Protein AF-A0AAP4EYR2-F1 (afdb_monomer_lite)

InterPro domains:
  IPR016032 Signal transduction response regulator, C-terminal effector [SSF46894] (3-68)
  IPR036388 Winged helix-like DNA-binding domain superfamily [G3DSA:1.10.10.10] (1-72)

Organism: NCBI:txid3044208

Secondary structure (DSSP, 8-state):
--HHHHHHHHHHHTTS-HHHHHHHHHHHHHHHHT---HHHHHHHTTS--SSSS--HHHHHHHHHHHHHHHHHH--

Sequence (75 aa):
MNMNEIIREVARRYNTTPEKVYAEMQIAIDAALMNKDPEIQKEWAKVPFSGERPAPEDVIIYLADKLNKLRNTVS

Radius of gyration: 14.06 Å; chains: 1; bounding box: 32×31×33 Å

pLDDT: mean 94.66, std 5.75, range [60.84, 98.5]

Structure (mmCIF, N/CA/C/O backbone):
data_AF-A0AAP4EYR2-F1
#
_entry.id   AF-A0AAP4EYR2-F1
#
loop_
_atom_site.group_PDB
_atom_site.id
_atom_site.type_symbol
_atom_site.label_atom_id
_atom_site.label_alt_id
_atom_site.label_comp_id
_atom_site.label_asym_id
_atom_site.label_entity_id
_atom_site.label_seq_id
_atom_site.pdbx_PDB_ins_code
_atom_site.Cartn_x
_atom_site.Cartn_y
_atom_site.Cartn_z
_atom_site.occupancy
_atom_site.B_iso_or_equiv
_atom_site.auth_seq_id
_atom_site.auth_comp_id
_atom_site.auth_asym_id
_atom_site.auth_atom_id
_atom_site.pdbx_PDB_model_num
ATOM 1 N N . MET A 1 1 ? 11.319 -9.032 7.009 1.00 75.44 1 MET A N 1
ATOM 2 C CA . MET A 1 1 ? 11.525 -8.510 5.646 1.00 75.44 1 MET A CA 1
ATOM 3 C C . MET A 1 1 ? 11.132 -7.046 5.633 1.00 75.44 1 MET A C 1
ATOM 5 O O . MET A 1 1 ? 10.101 -6.722 6.213 1.00 75.44 1 MET A O 1
ATOM 9 N N . ASN A 1 2 ? 11.945 -6.181 5.035 1.00 90.19 2 ASN A N 1
ATOM 10 C CA . ASN A 1 2 ? 11.583 -4.788 4.762 1.00 90.19 2 ASN A CA 1
ATOM 11 C C . ASN A 1 2 ? 10.807 -4.675 3.432 1.00 90.19 2 ASN A C 1
ATOM 13 O O . ASN A 1 2 ? 10.734 -5.635 2.663 1.00 90.19 2 ASN A O 1
ATOM 17 N N . MET A 1 3 ? 10.222 -3.506 3.158 1.00 91.44 3 MET A N 1
ATOM 18 C CA . MET A 1 3 ? 9.391 -3.284 1.967 1.00 91.44 3 MET A CA 1
ATOM 19 C C . MET A 1 3 ? 10.123 -3.625 0.659 1.00 91.44 3 MET A C 1
ATOM 21 O O . MET A 1 3 ? 9.591 -4.340 -0.187 1.00 91.44 3 MET A O 1
ATOM 25 N N . ASN A 1 4 ? 11.379 -3.196 0.519 1.00 94.62 4 ASN A N 1
ATOM 26 C CA . ASN A 1 4 ? 12.176 -3.453 -0.682 1.00 94.62 4 ASN A CA 1
ATOM 27 C C . ASN A 1 4 ? 12.401 -4.952 -0.925 1.00 94.62 4 ASN A C 1
ATOM 29 O O . ASN A 1 4 ? 12.374 -5.405 -2.068 1.00 94.62 4 ASN A O 1
ATOM 33 N N . GLU A 1 5 ? 12.604 -5.736 0.135 1.00 95.94 5 GLU A N 1
ATOM 34 C CA . GLU A 1 5 ? 12.731 -7.195 0.043 1.00 95.94 5 GLU A CA 1
ATOM 35 C C . GLU A 1 5 ? 11.422 -7.853 -0.404 1.00 95.94 5 GLU A C 1
ATOM 37 O O . GLU A 1 5 ? 11.446 -8.755 -1.240 1.00 95.94 5 GLU A O 1
ATOM 42 N N . ILE A 1 6 ? 10.281 -7.381 0.110 1.00 94.50 6 ILE A N 1
ATOM 43 C CA . ILE A 1 6 ? 8.952 -7.884 -0.268 1.00 94.50 6 ILE A CA 1
ATOM 44 C C . ILE A 1 6 ? 8.684 -7.600 -1.747 1.00 94.50 6 ILE A C 1
ATOM 46 O O . ILE A 1 6 ? 8.354 -8.517 -2.499 1.00 94.50 6 ILE A O 1
ATOM 50 N N . ILE A 1 7 ? 8.888 -6.355 -2.182 1.00 96.69 7 ILE A N 1
ATOM 51 C CA . ILE A 1 7 ? 8.674 -5.937 -3.571 1.00 96.69 7 ILE A CA 1
ATOM 52 C C . ILE A 1 7 ? 9.555 -6.757 -4.523 1.00 96.69 7 ILE A C 1
ATOM 54 O O . ILE A 1 7 ? 9.067 -7.248 -5.541 1.00 96.69 7 ILE A O 1
ATOM 58 N N . ARG A 1 8 ? 10.843 -6.943 -4.202 1.00 97.81 8 ARG A N 1
ATOM 59 C CA . ARG A 1 8 ? 11.762 -7.739 -5.035 1.00 97.81 8 ARG A CA 1
ATOM 60 C C . ARG A 1 8 ? 11.337 -9.197 -5.139 1.00 97.81 8 ARG A C 1
ATOM 62 O O . ARG A 1 8 ? 11.430 -9.776 -6.218 1.00 97.81 8 ARG A O 1
ATOM 69 N N . GLU A 1 9 ? 10.860 -9.788 -4.049 1.00 97.50 9 GLU A N 1
ATOM 70 C CA . GLU A 1 9 ? 10.387 -11.171 -4.061 1.00 97.50 9 GLU A CA 1
ATOM 71 C C . GLU A 1 9 ? 9.115 -11.327 -4.906 1.00 97.50 9 GLU A C 1
ATOM 73 O O . GLU A 1 9 ? 9.012 -12.272 -5.689 1.00 97.50 9 GLU A O 1
ATOM 78 N N . VAL A 1 10 ? 8.175 -10.380 -4.822 1.00 97.19 10 VAL A N 1
ATOM 79 C CA . VAL A 1 10 ? 6.998 -10.338 -5.706 1.00 97.19 10 VAL A CA 1
ATOM 80 C C . VAL A 1 10 ? 7.440 -10.188 -7.162 1.00 97.19 10 VAL A C 1
ATOM 82 O O . VAL A 1 10 ? 7.032 -10.978 -8.011 1.00 97.19 10 VAL A O 1
ATOM 85 N N . ALA A 1 11 ? 8.338 -9.245 -7.450 1.00 98.38 11 ALA A N 1
ATOM 86 C CA . ALA A 1 11 ? 8.846 -9.017 -8.798 1.00 98.38 11 ALA A CA 1
ATOM 87 C C . ALA A 1 11 ? 9.470 -10.285 -9.401 1.00 98.38 11 ALA A C 1
ATOM 89 O O . ALA A 1 11 ? 9.144 -10.669 -10.525 1.00 98.38 11 ALA A O 1
ATOM 90 N N . ARG A 1 12 ? 10.288 -10.992 -8.612 1.00 98.38 12 ARG A N 1
ATOM 91 C CA . ARG A 1 12 ? 10.903 -12.268 -8.993 1.00 98.38 12 ARG A CA 1
ATOM 92 C C . ARG A 1 12 ?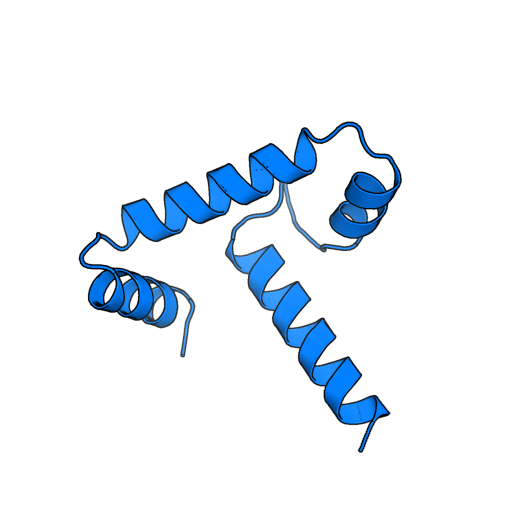 9.862 -13.352 -9.281 1.00 98.38 12 ARG A C 1
ATOM 94 O O . ARG A 1 12 ? 9.989 -14.058 -10.276 1.00 98.38 12 ARG A O 1
ATOM 101 N N . ARG A 1 13 ? 8.840 -13.497 -8.429 1.00 98.25 13 ARG A N 1
ATOM 102 C CA . ARG A 1 13 ? 7.785 -14.517 -8.590 1.00 98.25 13 ARG A CA 1
ATOM 103 C C . ARG A 1 13 ? 6.952 -14.316 -9.849 1.00 98.25 13 ARG A C 1
ATOM 105 O O . ARG A 1 13 ? 6.574 -15.298 -10.477 1.00 98.25 13 ARG A O 1
ATOM 112 N N . TYR A 1 14 ? 6.683 -13.065 -10.208 1.00 97.50 14 TYR A N 1
ATOM 113 C CA . TYR A 1 14 ? 5.826 -12.714 -11.341 1.00 97.50 14 TYR A CA 1
ATOM 114 C C . TYR A 1 14 ? 6.610 -12.274 -12.585 1.00 97.50 14 TYR A C 1
ATOM 116 O O . TYR A 1 14 ? 6.023 -11.705 -13.502 1.00 97.50 14 TYR A O 1
ATOM 124 N N . ASN A 1 15 ? 7.924 -12.536 -12.631 1.00 97.88 15 ASN A N 1
ATOM 125 C CA . ASN A 1 15 ? 8.810 -12.196 -13.750 1.00 97.88 15 ASN A CA 1
ATOM 126 C C . ASN A 1 15 ? 8.637 -10.741 -14.238 1.00 97.88 15 ASN A C 1
ATOM 128 O O . ASN A 1 15 ? 8.496 -10.462 -15.429 1.00 97.88 15 ASN A O 1
ATOM 132 N N . THR A 1 16 ? 8.611 -9.814 -13.283 1.00 98.06 16 THR A N 1
ATOM 133 C CA . THR A 1 16 ? 8.479 -8.369 -13.498 1.00 98.06 16 THR A CA 1
ATOM 134 C C . THR A 1 16 ? 9.584 -7.626 -12.737 1.00 98.06 16 THR A C 1
ATOM 136 O O . THR A 1 16 ? 10.508 -8.251 -12.215 1.00 98.06 16 THR A O 1
ATOM 139 N N . THR A 1 17 ? 9.535 -6.295 -12.685 1.00 98.50 17 THR A N 1
ATOM 140 C CA . THR A 1 17 ? 10.526 -5.481 -11.962 1.00 98.50 17 THR A CA 1
ATOM 141 C C . THR A 1 17 ? 9.952 -4.914 -10.660 1.00 98.50 17 THR A C 1
ATOM 143 O O . THR A 1 17 ? 8.735 -4.727 -10.563 1.00 98.50 17 THR A O 1
ATOM 146 N N . PRO A 1 18 ? 10.793 -4.624 -9.650 1.00 98.25 18 PRO A N 1
ATOM 147 C CA . PRO A 1 18 ? 10.345 -3.992 -8.411 1.00 98.25 18 PRO A CA 1
ATOM 148 C C . PRO A 1 18 ? 9.581 -2.682 -8.634 1.00 98.25 18 PRO A C 1
ATOM 150 O O . PRO A 1 18 ? 8.575 -2.428 -7.977 1.0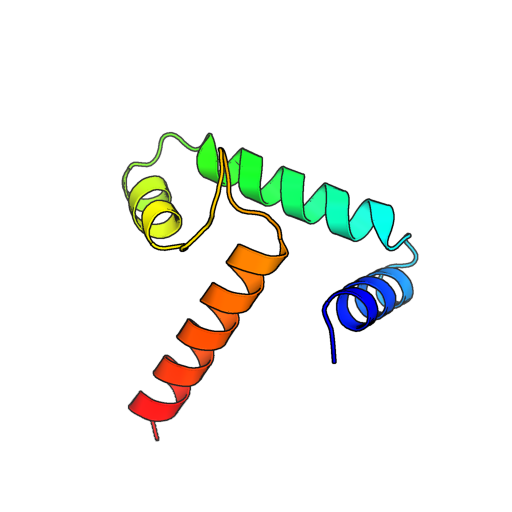0 98.25 18 PRO A O 1
ATOM 153 N N . GLU A 1 19 ? 10.016 -1.883 -9.607 1.00 98.38 19 GLU A N 1
ATOM 154 C CA . GLU A 1 19 ? 9.402 -0.602 -9.961 1.00 98.38 19 GLU A CA 1
ATOM 155 C C . GLU A 1 19 ? 7.987 -0.806 -10.502 1.00 98.38 19 GLU A C 1
ATOM 157 O O . GLU A 1 19 ? 7.071 -0.086 -10.113 1.00 98.38 19 GLU A O 1
ATOM 162 N N . LYS A 1 20 ? 7.783 -1.824 -11.351 1.00 98.38 20 LYS A N 1
ATOM 163 C CA . LYS A 1 20 ? 6.449 -2.179 -11.846 1.00 98.38 20 LYS A CA 1
ATOM 164 C C . LYS A 1 20 ? 5.543 -2.655 -10.720 1.00 98.38 20 LYS A C 1
ATOM 166 O O . LYS A 1 20 ? 4.400 -2.233 -10.660 1.00 98.38 20 LYS A O 1
ATOM 171 N N . VAL A 1 21 ? 6.048 -3.487 -9.809 1.00 98.38 21 VAL A N 1
ATOM 172 C CA . VAL A 1 21 ? 5.261 -3.933 -8.647 1.00 98.38 21 VAL A CA 1
ATOM 173 C C . VAL A 1 21 ? 4.810 -2.735 -7.811 1.00 98.38 21 VAL A C 1
ATOM 175 O O . VAL A 1 21 ? 3.638 -2.648 -7.459 1.00 98.38 21 VAL A O 1
ATOM 178 N N . TYR A 1 22 ? 5.711 -1.791 -7.534 1.00 98.12 22 TYR A N 1
ATOM 179 C CA . TYR A 1 22 ? 5.368 -0.575 -6.797 1.00 98.12 22 TYR A CA 1
ATOM 180 C C . TYR A 1 22 ? 4.338 0.290 -7.532 1.00 98.12 22 TYR A C 1
ATOM 182 O O . TYR A 1 22 ? 3.348 0.711 -6.936 1.00 98.12 22 TYR A O 1
ATOM 190 N N . ALA A 1 23 ? 4.537 0.510 -8.834 1.00 98.19 23 ALA A N 1
ATOM 191 C CA . ALA A 1 23 ? 3.632 1.303 -9.658 1.00 98.19 23 ALA A CA 1
ATOM 192 C C . ALA A 1 23 ? 2.219 0.699 -9.718 1.00 98.19 23 ALA A C 1
ATOM 194 O O . ALA A 1 23 ? 1.242 1.418 -9.533 1.00 98.19 23 ALA A O 1
ATOM 195 N N . GLU A 1 24 ? 2.103 -0.618 -9.905 1.00 98.25 24 GLU A N 1
ATOM 196 C CA . GLU A 1 24 ? 0.812 -1.317 -9.929 1.00 98.25 24 GLU A CA 1
ATOM 197 C C . GLU A 1 24 ? 0.088 -1.240 -8.577 1.00 98.25 24 GLU A C 1
ATOM 199 O O . GLU A 1 24 ? -1.128 -1.056 -8.536 1.00 98.25 24 GLU A O 1
ATOM 204 N N . MET A 1 25 ? 0.820 -1.305 -7.456 1.00 97.62 25 MET A N 1
ATOM 205 C CA . MET A 1 25 ? 0.223 -1.071 -6.136 1.00 97.62 25 MET A CA 1
ATOM 206 C C . MET A 1 25 ? -0.350 0.344 -6.025 1.00 97.62 25 MET A C 1
ATOM 208 O O . MET A 1 25 ? -1.484 0.497 -5.575 1.00 97.62 25 MET A O 1
ATOM 212 N N . GLN A 1 26 ? 0.383 1.369 -6.474 1.00 97.88 26 GLN A N 1
ATOM 213 C CA . GLN A 1 26 ? -0.127 2.742 -6.453 1.00 97.88 26 GLN A CA 1
ATOM 214 C C . GLN A 1 26 ? -1.350 2.917 -7.366 1.00 97.88 26 GLN A C 1
ATOM 216 O O . GLN A 1 26 ? -2.313 3.559 -6.962 1.00 97.88 26 GLN A O 1
ATOM 221 N N . ILE A 1 27 ? -1.359 2.306 -8.556 1.00 98.19 27 ILE A N 1
ATOM 222 C CA . ILE A 1 27 ? -2.513 2.336 -9.472 1.00 98.19 27 ILE A CA 1
ATOM 223 C C . ILE A 1 27 ? -3.749 1.713 -8.813 1.00 98.19 27 ILE A C 1
ATOM 225 O O . ILE A 1 27 ? -4.843 2.271 -8.899 1.00 98.19 27 ILE A O 1
ATOM 229 N N . ALA A 1 28 ? -3.591 0.576 -8.132 1.00 97.31 28 ALA A N 1
ATOM 230 C CA . ALA A 1 28 ? -4.692 -0.078 -7.432 1.00 97.31 28 ALA A CA 1
ATOM 231 C C . ALA A 1 28 ? -5.240 0.781 -6.278 1.00 97.31 28 ALA A C 1
ATOM 233 O O . ALA A 1 28 ? -6.455 0.856 -6.088 1.00 97.31 28 ALA A O 1
ATOM 234 N N . ILE A 1 29 ? -4.355 1.452 -5.538 1.00 97.38 29 ILE A N 1
ATOM 235 C CA . ILE A 1 29 ? -4.722 2.401 -4.479 1.00 97.38 29 ILE A CA 1
ATOM 236 C C . ILE A 1 29 ? -5.498 3.583 -5.067 1.00 97.38 29 ILE A C 1
ATOM 238 O O . ILE A 1 29 ? -6.590 3.899 -4.598 1.00 97.38 29 ILE A O 1
ATOM 242 N N . ASP A 1 30 ? -4.980 4.197 -6.129 1.00 96.69 30 ASP A N 1
ATOM 243 C CA . ASP A 1 30 ? -5.613 5.334 -6.796 1.00 96.69 30 ASP A CA 1
ATOM 244 C C . ASP A 1 30 ? -7.008 4.965 -7.322 1.00 96.69 30 ASP A C 1
ATOM 246 O O . ASP A 1 30 ? -7.978 5.691 -7.101 1.00 96.69 30 ASP A O 1
ATOM 250 N N . ALA A 1 31 ? -7.139 3.794 -7.951 1.00 96.50 31 ALA A N 1
ATOM 251 C CA . ALA A 1 31 ? -8.417 3.286 -8.436 1.00 96.50 31 ALA A CA 1
ATOM 252 C C . ALA A 1 31 ? -9.431 3.083 -7.300 1.00 96.50 31 ALA A C 1
ATOM 254 O O . ALA A 1 31 ? -10.619 3.369 -7.469 1.00 96.50 31 ALA A O 1
ATOM 255 N N . ALA A 1 32 ? -8.976 2.618 -6.135 1.00 95.12 32 ALA A N 1
ATOM 256 C CA . ALA A 1 32 ? -9.837 2.455 -4.976 1.00 95.12 32 ALA A CA 1
ATOM 257 C C . ALA A 1 32 ? -10.297 3.802 -4.396 1.00 95.12 32 ALA A C 1
ATOM 259 O O . ALA A 1 32 ? -11.476 3.951 -4.077 1.00 95.12 32 ALA A O 1
ATOM 260 N N . LEU A 1 33 ? -9.412 4.803 -4.344 1.00 94.12 33 LEU A N 1
ATOM 261 C CA . LEU A 1 33 ? -9.746 6.167 -3.911 1.00 94.12 33 LEU A CA 1
ATOM 262 C C . LEU A 1 33 ? -10.676 6.895 -4.889 1.00 94.12 33 LEU A C 1
ATOM 264 O O . LEU A 1 33 ? -11.436 7.766 -4.479 1.00 94.12 33 LEU A O 1
ATOM 268 N N . MET A 1 34 ? -10.656 6.539 -6.174 1.00 95.56 34 MET A N 1
ATOM 269 C CA . MET A 1 34 ? -11.572 7.086 -7.182 1.00 95.56 34 MET A CA 1
ATOM 270 C C . MET A 1 34 ? -12.936 6.377 -7.221 1.00 95.56 34 MET A C 1
ATOM 272 O O . MET A 1 34 ? -13.836 6.805 -7.952 1.00 95.56 34 MET A O 1
ATOM 276 N N . ASN A 1 35 ? -13.114 5.292 -6.463 1.00 96.44 35 ASN A N 1
ATOM 277 C CA . ASN A 1 35 ? -14.354 4.527 -6.467 1.00 96.44 35 ASN A CA 1
ATOM 278 C C . ASN A 1 35 ? -15.501 5.327 -5.822 1.00 96.44 35 ASN A C 1
ATOM 280 O O . ASN A 1 35 ? -15.360 5.854 -4.725 1.00 96.44 35 ASN A O 1
ATOM 284 N N . LYS A 1 36 ? -16.657 5.417 -6.486 1.00 95.69 36 LYS A N 1
ATOM 285 C CA . LYS A 1 36 ? -17.801 6.212 -6.002 1.00 95.69 36 LYS A CA 1
ATOM 286 C C . LYS A 1 36 ? -18.656 5.505 -4.949 1.00 95.69 36 LYS A C 1
ATOM 288 O O . LYS A 1 36 ? -19.576 6.127 -4.424 1.00 95.69 36 LYS A O 1
ATOM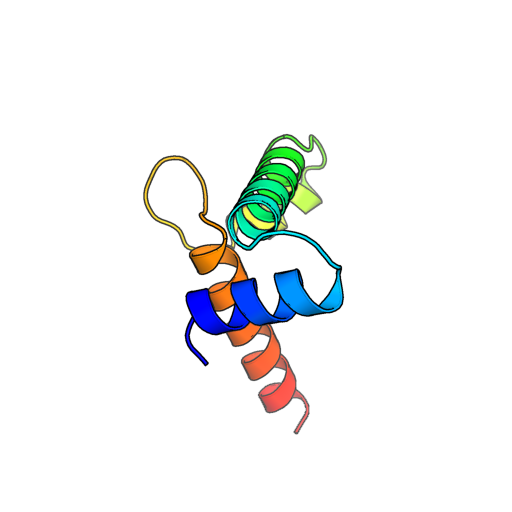 293 N N . ASP A 1 37 ? -18.393 4.233 -4.667 1.00 98.00 37 ASP A N 1
ATOM 294 C CA . ASP A 1 37 ? -19.112 3.479 -3.644 1.00 98.00 37 ASP A CA 1
ATOM 295 C C . ASP A 1 37 ? -18.780 4.025 -2.236 1.00 98.00 37 ASP A C 1
ATOM 297 O O . ASP A 1 37 ? -17.612 3.989 -1.824 1.00 98.00 37 ASP A O 1
ATOM 301 N N . PRO A 1 38 ? -19.778 4.527 -1.481 1.00 96.31 38 PRO A N 1
ATOM 302 C CA . PRO A 1 38 ? -19.563 5.073 -0.144 1.00 96.31 38 PRO A CA 1
ATOM 303 C C . PRO A 1 38 ? -18.958 4.073 0.846 1.00 96.31 38 PRO A C 1
ATOM 305 O O . PRO A 1 38 ? -18.181 4.476 1.714 1.00 96.31 38 PRO A O 1
ATOM 308 N N . GLU A 1 39 ? -19.273 2.781 0.725 1.00 96.75 39 GLU A N 1
ATOM 309 C CA . GLU A 1 39 ? -18.732 1.762 1.627 1.00 96.75 39 GLU A CA 1
ATOM 310 C C . GLU A 1 39 ? -17.253 1.498 1.328 1.00 96.75 39 GLU A C 1
ATOM 312 O O . GLU A 1 39 ? -16.451 1.349 2.252 1.00 96.75 39 GLU A O 1
ATOM 317 N N . ILE A 1 40 ? -16.853 1.548 0.053 1.00 94.62 40 ILE A N 1
ATOM 318 C CA . ILE A 1 40 ? -15.438 1.460 -0.335 1.00 94.62 40 ILE A CA 1
ATOM 319 C C . ILE A 1 40 ? -14.676 2.674 0.204 1.00 94.62 40 ILE A C 1
ATOM 321 O O . ILE A 1 40 ? -13.654 2.505 0.869 1.00 94.62 40 ILE A O 1
ATOM 325 N N . GLN A 1 41 ? -15.198 3.887 0.010 1.00 95.50 41 GLN A N 1
ATOM 326 C CA . GLN A 1 41 ? -14.579 5.111 0.533 1.00 95.50 41 GLN A CA 1
ATOM 327 C C . GLN A 1 41 ? -14.396 5.069 2.051 1.00 95.50 41 GLN A C 1
ATOM 329 O O . GLN A 1 41 ? -13.330 5.399 2.572 1.00 95.50 41 GLN A O 1
ATOM 334 N N . LYS A 1 42 ? -15.418 4.605 2.774 1.00 96.12 42 LYS A N 1
ATOM 335 C CA . LYS A 1 42 ? -15.382 4.480 4.232 1.00 96.12 42 LYS A CA 1
ATOM 336 C C . LYS A 1 42 ? -14.334 3.482 4.715 1.00 96.12 42 LYS A C 1
ATOM 338 O O . LYS A 1 42 ? -13.717 3.720 5.752 1.00 96.12 42 LYS A O 1
ATOM 343 N N . GLU A 1 43 ? -14.129 2.370 4.011 1.00 95.06 43 GLU A N 1
ATOM 344 C CA . GLU A 1 43 ? -13.063 1.429 4.365 1.00 95.06 43 GLU A CA 1
ATOM 345 C C . GLU A 1 43 ? -11.673 2.014 4.095 1.00 95.06 43 GLU A C 1
ATOM 347 O O . GLU A 1 43 ? -10.795 1.898 4.951 1.00 95.06 43 GLU A O 1
ATOM 352 N N . TRP A 1 44 ? -11.478 2.688 2.961 1.00 94.94 44 TRP A N 1
ATOM 353 C CA . TRP A 1 44 ? -10.187 3.285 2.604 1.00 94.94 44 TRP A CA 1
ATOM 354 C C . TRP A 1 44 ? -9.815 4.492 3.473 1.00 94.94 44 TRP A C 1
ATOM 356 O O . TRP A 1 44 ? -8.642 4.665 3.798 1.00 94.94 44 TRP A O 1
ATOM 366 N N . ALA A 1 45 ? -10.799 5.244 3.975 1.00 94.19 45 ALA A N 1
ATOM 367 C CA . ALA A 1 45 ? -10.587 6.328 4.938 1.00 94.19 45 ALA A CA 1
ATOM 368 C C . ALA A 1 45 ? -9.996 5.866 6.288 1.00 94.19 45 ALA A C 1
ATOM 370 O O . 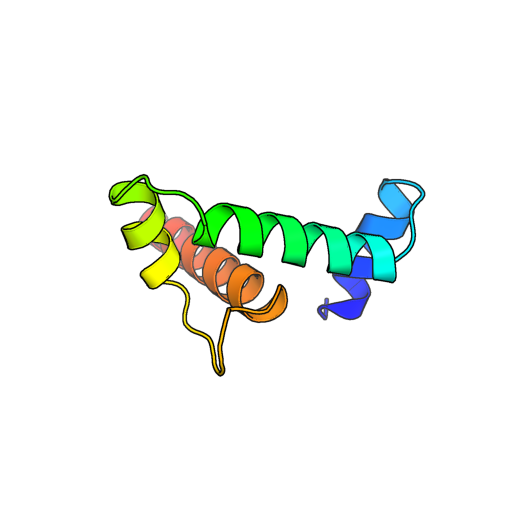ALA A 1 45 ? -9.561 6.693 7.087 1.00 94.19 45 ALA A O 1
ATOM 371 N N . LYS A 1 46 ? -9.982 4.555 6.574 1.00 96.06 46 LYS A N 1
ATOM 372 C CA . LYS A 1 46 ? -9.393 3.995 7.803 1.00 96.06 46 LYS A CA 1
ATOM 373 C C . LYS A 1 46 ? -7.885 3.793 7.710 1.00 96.06 46 LYS A C 1
ATOM 375 O O . LYS A 1 46 ? -7.268 3.527 8.741 1.00 96.06 46 LYS A O 1
ATOM 380 N N . VAL A 1 47 ? -7.310 3.840 6.509 1.00 97.38 47 VAL A N 1
ATOM 381 C CA . VAL A 1 47 ? -5.865 3.696 6.320 1.00 97.38 47 VAL A CA 1
ATOM 382 C C . VAL A 1 47 ? -5.199 4.981 6.819 1.00 97.38 47 VAL A C 1
ATOM 384 O O . VAL A 1 47 ? -5.499 6.049 6.291 1.00 97.38 47 VAL A O 1
ATOM 387 N N . PRO A 1 48 ? -4.317 4.926 7.831 1.00 96.56 48 PRO A N 1
ATOM 388 C CA . PRO A 1 48 ? -3.545 6.091 8.236 1.00 96.56 48 PRO A CA 1
ATOM 389 C C . PRO A 1 48 ? -2.435 6.347 7.211 1.00 96.56 48 PRO A C 1
ATOM 391 O O . PRO A 1 48 ? -1.660 5.444 6.911 1.00 96.56 48 PRO A O 1
ATOM 394 N N . PHE A 1 49 ? -2.339 7.571 6.699 1.00 96.44 49 PHE A N 1
ATOM 395 C CA . PHE A 1 49 ? -1.263 7.998 5.802 1.00 96.44 49 PHE A CA 1
ATOM 396 C C . PHE A 1 49 ? -0.949 9.481 5.999 1.00 96.44 49 PHE A C 1
ATOM 398 O O . PHE A 1 49 ? -1.711 10.220 6.625 1.00 96.44 49 PHE A O 1
ATOM 405 N N . SER A 1 50 ? 0.193 9.914 5.469 1.00 91.62 50 SER A N 1
ATOM 406 C CA . SER A 1 50 ? 0.583 11.326 5.418 1.00 91.62 50 SER A CA 1
ATOM 407 C C . SER A 1 50 ? 0.597 11.819 3.973 1.00 91.62 50 SER A C 1
ATOM 409 O O . SER A 1 50 ? 0.957 11.074 3.068 1.00 91.62 50 SER A O 1
ATOM 411 N N . GLY A 1 51 ? 0.252 13.089 3.753 1.00 89.56 51 GLY A N 1
ATOM 412 C CA . GLY A 1 51 ? 0.233 13.695 2.418 1.00 89.56 51 GLY A CA 1
ATOM 413 C C . GLY A 1 51 ? -1.127 13.592 1.726 1.00 89.56 51 GLY A C 1
ATOM 414 O O . GLY A 1 51 ? -2.163 13.585 2.382 1.00 89.56 51 GLY A O 1
ATOM 415 N N . GLU A 1 52 ? -1.118 13.583 0.393 1.00 90.31 52 GLU A N 1
ATOM 416 C CA . GLU A 1 52 ? -2.337 13.659 -0.427 1.00 90.31 52 GLU A CA 1
ATOM 417 C C . GLU A 1 52 ? -3.082 12.320 -0.523 1.00 90.31 52 GLU A C 1
ATOM 419 O O . GLU A 1 52 ? -4.310 12.287 -0.534 1.00 90.31 52 GLU A O 1
ATOM 424 N N . ARG A 1 53 ? -2.341 11.210 -0.576 1.00 93.94 53 ARG A N 1
ATOM 425 C CA . ARG A 1 53 ? -2.874 9.853 -0.731 1.00 93.94 53 ARG A CA 1
ATOM 426 C C . ARG A 1 53 ? -1.921 8.822 -0.115 1.00 93.94 53 ARG A C 1
ATOM 428 O O . ARG A 1 53 ? -0.721 9.096 -0.066 1.00 93.94 53 ARG A O 1
ATOM 435 N N . PRO A 1 54 ? -2.421 7.655 0.323 1.00 97.19 54 PRO A N 1
ATOM 436 C CA . PRO A 1 54 ? -1.594 6.599 0.891 1.00 97.19 54 PRO A CA 1
ATOM 437 C C . PRO A 1 54 ? -0.579 6.055 -0.114 1.00 97.19 54 PRO A C 1
ATOM 439 O O . PRO A 1 54 ? -0.900 5.828 -1.286 1.00 97.19 54 PRO A O 1
ATOM 442 N N . ALA A 1 55 ? 0.631 5.799 0.380 1.00 97.00 55 ALA A N 1
ATOM 443 C CA . ALA A 1 55 ? 1.638 5.023 -0.327 1.00 97.00 55 ALA A CA 1
ATOM 444 C C . ALA A 1 55 ? 1.393 3.510 -0.129 1.00 97.00 55 ALA A C 1
ATOM 446 O O . ALA A 1 55 ? 0.724 3.105 0.831 1.00 97.00 55 ALA A O 1
ATOM 447 N N . PRO A 1 56 ? 1.960 2.636 -0.983 1.00 97.06 56 PRO A N 1
ATOM 448 C CA . PRO A 1 56 ? 1.921 1.187 -0.789 1.00 97.06 56 PRO A CA 1
ATOM 449 C C . PRO A 1 56 ? 2.354 0.734 0.613 1.00 97.06 56 PRO A C 1
ATOM 451 O O . PRO A 1 56 ? 1.764 -0.192 1.169 1.00 97.06 56 PRO A O 1
ATOM 454 N N . GLU A 1 57 ? 3.343 1.399 1.214 1.00 95.88 57 GLU A N 1
ATOM 455 C CA . GLU A 1 57 ? 3.805 1.135 2.576 1.00 95.88 57 G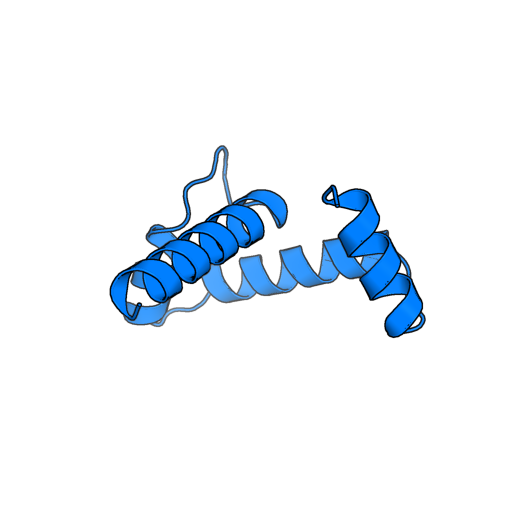LU A CA 1
ATOM 456 C C . GLU A 1 57 ? 2.709 1.346 3.627 1.00 95.88 57 GLU A C 1
ATOM 458 O O . GLU A 1 57 ? 2.499 0.466 4.466 1.00 95.88 57 GLU A O 1
ATOM 463 N N . ASP A 1 58 ? 1.988 2.470 3.561 1.00 97.00 58 ASP A N 1
ATOM 464 C CA . ASP A 1 58 ? 0.922 2.814 4.511 1.00 97.00 58 ASP A CA 1
ATOM 465 C C . ASP A 1 58 ? -0.171 1.738 4.508 1.00 97.00 58 ASP A C 1
ATOM 467 O O . ASP A 1 58 ? -0.606 1.244 5.554 1.00 97.00 58 ASP A O 1
ATOM 471 N N . VAL A 1 59 ? -0.567 1.311 3.305 1.00 96.69 59 VAL A N 1
ATOM 472 C CA . VAL A 1 59 ? -1.604 0.29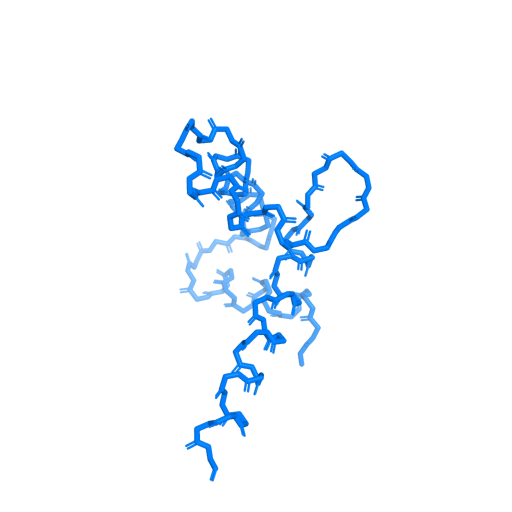5 3.106 1.00 96.69 59 VAL A CA 1
ATOM 473 C C . VAL A 1 59 ? -1.143 -1.068 3.618 1.00 96.69 59 VAL A C 1
ATOM 475 O O . VAL A 1 59 ? -1.891 -1.737 4.332 1.00 96.69 59 VAL A O 1
ATOM 478 N N . ILE A 1 60 ? 0.083 -1.493 3.298 1.00 95.12 60 ILE A N 1
ATOM 479 C CA . ILE A 1 60 ? 0.603 -2.794 3.745 1.00 95.12 60 ILE A CA 1
ATOM 480 C C . ILE A 1 60 ? 0.728 -2.839 5.268 1.00 95.12 60 ILE A C 1
ATOM 482 O O . ILE A 1 60 ? 0.330 -3.835 5.877 1.00 95.12 60 ILE A O 1
ATOM 486 N N . ILE A 1 61 ? 1.239 -1.774 5.893 1.00 94.56 61 ILE A N 1
ATOM 487 C CA . ILE A 1 61 ? 1.364 -1.687 7.353 1.00 94.56 61 ILE A CA 1
ATOM 488 C C . ILE A 1 61 ? -0.018 -1.776 8.005 1.00 94.56 61 ILE A C 1
ATOM 490 O O . ILE A 1 61 ? -0.214 -2.584 8.916 1.00 94.56 61 ILE A O 1
ATOM 494 N N . TYR A 1 62 ? -0.992 -1.010 7.503 1.00 96.19 62 TYR A N 1
ATOM 495 C CA . TYR A 1 62 ? -2.366 -1.042 7.999 1.00 96.19 62 TYR A CA 1
ATOM 496 C C . TYR A 1 62 ? -2.997 -2.437 7.890 1.00 96.19 62 TYR A C 1
ATOM 498 O O . TYR A 1 62 ? -3.564 -2.947 8.860 1.00 96.19 62 TYR A O 1
ATOM 506 N N . LEU A 1 63 ? -2.889 -3.082 6.725 1.00 95.38 63 LEU A N 1
ATOM 507 C CA . LEU A 1 63 ? -3.473 -4.404 6.498 1.00 95.38 63 LEU A CA 1
ATOM 508 C C . LEU A 1 63 ? -2.796 -5.481 7.354 1.00 95.38 63 LEU A C 1
ATOM 510 O O . LEU A 1 63 ? -3.485 -6.340 7.906 1.00 95.38 63 LEU A O 1
ATOM 514 N N . ALA A 1 64 ? -1.473 -5.423 7.514 1.00 94.12 64 ALA A N 1
ATOM 515 C CA . ALA A 1 64 ? -0.735 -6.347 8.369 1.00 94.12 64 ALA A CA 1
ATOM 516 C C . ALA A 1 64 ? -1.134 -6.205 9.848 1.00 94.12 64 ALA A C 1
ATOM 518 O O . ALA A 1 64 ? -1.356 -7.212 10.524 1.00 94.12 64 ALA A O 1
ATOM 519 N N . ASP A 1 65 ? -1.277 -4.975 10.348 1.00 94.94 65 ASP A N 1
ATOM 520 C CA . ASP A 1 65 ? -1.757 -4.714 11.709 1.00 94.94 65 ASP A CA 1
ATOM 521 C C . ASP A 1 65 ? -3.195 -5.218 11.907 1.00 94.94 65 ASP A C 1
ATOM 523 O O . ASP A 1 65 ? -3.481 -5.944 12.863 1.00 94.94 65 ASP A O 1
ATOM 527 N N . LYS A 1 66 ? -4.091 -4.931 10.954 1.00 94.81 66 LYS A N 1
ATOM 528 C CA . LYS A 1 66 ? -5.479 -5.417 10.974 1.00 94.81 66 LYS A CA 1
ATOM 529 C C . LYS A 1 66 ? -5.542 -6.948 11.018 1.00 94.81 66 LYS A C 1
ATOM 531 O O . LYS A 1 66 ? -6.281 -7.497 11.833 1.00 94.81 66 LYS A O 1
ATOM 536 N N . LEU A 1 67 ? -4.740 -7.642 10.207 1.00 94.81 67 LEU A N 1
ATOM 537 C CA . LEU A 1 67 ? -4.652 -9.109 10.205 1.00 94.81 67 LEU A CA 1
ATOM 538 C C . LEU A 1 67 ? -4.113 -9.669 11.528 1.00 94.81 67 LEU A C 1
ATOM 540 O O . LEU A 1 67 ? -4.655 -10.646 12.046 1.00 94.81 67 LEU A O 1
ATOM 544 N N . ASN A 1 68 ? -3.077 -9.052 12.102 1.00 94.69 68 ASN A N 1
ATOM 545 C CA . ASN A 1 68 ? -2.527 -9.473 13.392 1.00 94.69 68 ASN A CA 1
ATOM 546 C C . ASN A 1 68 ? -3.550 -9.319 14.523 1.00 94.69 68 ASN A C 1
ATOM 548 O O . ASN A 1 68 ? -3.705 -10.233 15.333 1.00 94.69 68 ASN A O 1
ATOM 552 N N . LYS A 1 69 ? -4.279 -8.198 14.555 1.00 93.81 69 LYS A N 1
ATOM 553 C CA . LYS A 1 69 ? -5.365 -7.973 15.518 1.00 93.81 69 LYS A CA 1
ATOM 554 C C . LYS A 1 69 ? -6.452 -9.033 15.380 1.00 93.81 69 LYS A C 1
ATOM 556 O O . LYS A 1 69 ? -6.816 -9.641 16.380 1.00 93.81 69 LYS A O 1
ATOM 561 N N . LEU A 1 70 ? -6.897 -9.313 14.153 1.00 93.12 70 LEU A N 1
ATOM 562 C CA . LEU A 1 70 ? -7.896 -10.351 13.886 1.00 93.12 70 LEU A CA 1
ATOM 563 C C . LEU A 1 70 ? -7.440 -11.724 14.395 1.00 93.12 70 LEU A C 1
ATOM 565 O O . LEU A 1 70 ? -8.201 -12.387 15.095 1.00 93.12 70 LEU A O 1
ATOM 569 N N . ARG A 1 71 ? -6.189 -12.123 14.125 1.00 91.81 71 ARG A N 1
ATOM 570 C CA . ARG A 1 71 ? -5.624 -13.387 14.627 1.00 91.81 71 ARG A CA 1
ATOM 571 C C . ARG A 1 71 ? -5.660 -13.470 16.155 1.00 91.81 71 ARG A C 1
ATOM 573 O O . ARG A 1 71 ? -6.019 -14.509 16.698 1.00 91.81 71 ARG A O 1
ATOM 580 N N . ASN A 1 72 ? -5.318 -12.382 16.838 1.00 88.31 72 ASN A N 1
ATOM 581 C CA . ASN A 1 72 ? -5.275 -12.342 18.300 1.00 88.31 72 ASN A CA 1
ATOM 582 C C . ASN A 1 72 ? -6.670 -12.298 18.945 1.00 88.31 72 ASN A C 1
ATOM 584 O O . ASN A 1 72 ? -6.790 -12.598 20.123 1.00 88.31 72 ASN A O 1
ATOM 588 N N . THR A 1 73 ? -7.715 -11.913 18.203 1.00 82.44 73 THR A N 1
ATOM 589 C CA . THR A 1 73 ? -9.103 -11.926 18.704 1.00 82.44 73 THR A CA 1
ATOM 590 C C . THR A 1 73 ? -9.811 -13.270 18.538 1.00 82.44 73 THR A C 1
ATOM 592 O O . THR A 1 73 ? -10.856 -13.477 19.146 1.00 82.44 73 THR A O 1
ATOM 595 N N . VAL A 1 74 ? -9.273 -14.162 17.701 1.00 76.00 74 VAL A N 1
ATOM 596 C CA . VAL A 1 74 ? -9.836 -15.501 17.437 1.00 76.00 74 VAL A CA 1
ATOM 597 C C . VAL A 1 74 ? -9.017 -16.635 18.066 1.00 76.00 74 VAL A C 1
ATOM 599 O O . VAL A 1 74 ? -9.360 -17.798 17.866 1.00 76.00 74 VAL A O 1
ATOM 602 N N . SER A 1 75 ? -7.939 -16.300 18.785 1.00 60.84 75 SER A N 1
ATOM 603 C CA . SER A 1 75 ? -7.091 -17.234 19.546 1.00 60.84 75 SER A CA 1
ATOM 604 C C . SER A 1 75 ? -7.414 -17.137 21.030 1.00 60.84 75 SER A C 1
ATOM 606 O O . SER A 1 75 ? -7.369 -18.189 21.699 1.00 60.84 75 SER A O 1
#

Foldseek 3Di:
DDPQVVLCVVCVVVVHDSVVSQVVLVVVQVVLCPDPDPVSVVVLVPQDDDDDGDGSVSVVVVVVVVVVVVVVVVD